Protein AF-A0A7K9UB94-F1 (afdb_monomer_lite)

Secondary structure (DSSP, 8-state):
-HHHHHHTSHHHHTT-TT---------S-PPPEEEEE-TTS-EEEEETTS--HHHHHHHHHHHHHHHHHHHHHHHHH--

Sequence (79 aa):
RKFLGYINHKRIQATNRNCEVMADVRHDGSEPLVDVMFADGDRLIMKGANLTTIEMLMALGSRCNAKELKEEQKSKKKS

Organism: NCBI:txid176938

InterPro domains:
  IPR019716 Large ribosomal subunit protein mL53 [PF10780] (1-41)
  IPR052473 Mitochondrial Large Ribosomal Subunit mL53 [PTHR33618] (1-78)

Structure (mmCIF, N/CA/C/O backbone):
data_AF-A0A7K9UB94-F1
#
_entry.id   AF-A0A7K9UB94-F1
#
loop_
_atom_site.group_PDB
_atom_site.id
_atom_site.type_symbol
_atom_site.label_atom_id
_atom_site.label_alt_id
_atom_site.label_comp_id
_atom_site.label_asym_id
_atom_site.label_entity_id
_atom_site.label_seq_id
_atom_site.pdbx_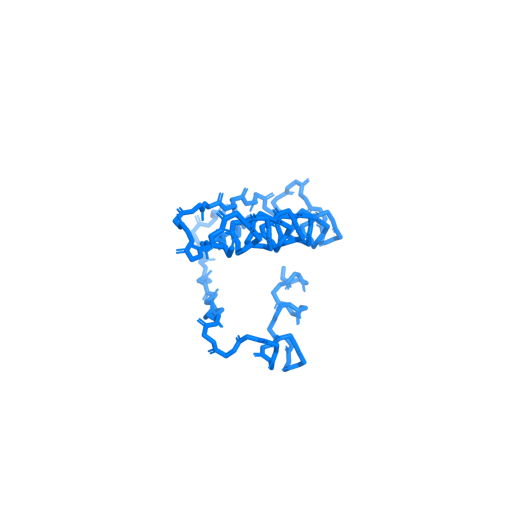PDB_ins_code
_atom_site.Cartn_x
_atom_site.Cartn_y
_atom_site.Cartn_z
_atom_site.occupancy
_atom_site.B_iso_or_equiv
_atom_site.auth_seq_id
_atom_site.auth_comp_id
_atom_site.auth_asym_id
_atom_site.auth_atom_id
_atom_site.pdbx_PDB_model_num
ATOM 1 N N . ARG A 1 1 ? 6.235 -3.617 -7.785 1.00 81.88 1 ARG A N 1
ATOM 2 C CA . ARG A 1 1 ? 5.820 -4.880 -7.109 1.00 81.88 1 ARG A CA 1
ATOM 3 C C . ARG A 1 1 ? 6.170 -4.940 -5.615 1.00 81.88 1 ARG A C 1
ATOM 5 O O . ARG A 1 1 ? 5.379 -5.503 -4.876 1.00 81.88 1 ARG A O 1
ATOM 12 N N . LYS A 1 2 ? 7.292 -4.366 -5.141 1.00 89.50 2 LYS A N 1
ATOM 13 C CA . LYS A 1 2 ? 7.694 -4.414 -3.715 1.00 89.50 2 LYS A CA 1
ATOM 14 C C . LYS A 1 2 ? 6.605 -3.924 -2.742 1.00 89.50 2 LYS A C 1
ATOM 16 O O . LYS A 1 2 ? 6.310 -4.627 -1.789 1.00 89.50 2 LYS A O 1
ATOM 21 N N . PHE A 1 3 ? 5.966 -2.785 -3.030 1.00 90.75 3 PHE A N 1
ATOM 22 C CA . PHE A 1 3 ? 4.869 -2.231 -2.219 1.00 90.75 3 PHE A CA 1
ATOM 23 C C . PHE A 1 3 ? 3.743 -3.241 -1.937 1.00 90.75 3 PHE A C 1
ATOM 25 O O . PHE A 1 3 ? 3.418 -3.483 -0.779 1.00 90.75 3 PHE A O 1
ATOM 32 N N . LEU A 1 4 ? 3.215 -3.894 -2.980 1.00 91.25 4 LEU A N 1
ATOM 33 C CA . LEU A 1 4 ? 2.173 -4.915 -2.836 1.00 91.25 4 LEU A CA 1
ATOM 34 C C . LEU A 1 4 ? 2.626 -6.070 -1.930 1.00 91.25 4 LEU A C 1
ATOM 36 O O . LEU A 1 4 ? 1.840 -6.554 -1.127 1.00 91.25 4 LEU A O 1
ATOM 40 N N . GLY A 1 5 ? 3.896 -6.478 -2.012 1.00 90.62 5 GLY A N 1
ATOM 41 C CA . GLY A 1 5 ? 4.451 -7.522 -1.146 1.00 90.62 5 GLY A CA 1
ATOM 42 C C . GLY A 1 5 ? 4.435 -7.157 0.342 1.00 90.62 5 GLY A C 1
ATOM 43 O O . GLY A 1 5 ? 4.166 -8.021 1.171 1.00 90.62 5 GLY A O 1
ATOM 44 N N . TYR A 1 6 ? 4.666 -5.885 0.681 1.00 90.94 6 TYR A N 1
ATOM 45 C CA . TYR A 1 6 ? 4.552 -5.413 2.062 1.00 90.94 6 TYR A CA 1
ATOM 46 C C . TYR A 1 6 ? 3.095 -5.396 2.525 1.00 90.94 6 TYR A C 1
ATOM 48 O O . TYR A 1 6 ? 2.789 -5.993 3.552 1.00 90.94 6 TYR A O 1
ATOM 56 N N . ILE A 1 7 ? 2.195 -4.768 1.759 1.00 90.31 7 ILE A N 1
ATOM 57 C CA . ILE A 1 7 ? 0.780 -4.613 2.142 1.00 90.31 7 ILE A CA 1
ATOM 58 C C . ILE A 1 7 ? 0.052 -5.960 2.219 1.00 90.31 7 ILE A C 1
ATOM 60 O O . ILE A 1 7 ? -0.758 -6.176 3.116 1.00 90.31 7 ILE A O 1
ATOM 64 N N . ASN A 1 8 ? 0.385 -6.902 1.337 1.00 89.88 8 ASN A N 1
ATOM 65 C CA . ASN A 1 8 ? -0.226 -8.229 1.313 1.00 89.88 8 ASN A CA 1
ATOM 66 C C . ASN A 1 8 ? 0.320 -9.178 2.401 1.00 89.88 8 ASN A C 1
ATOM 68 O O . ASN A 1 8 ? -0.008 -10.363 2.429 1.00 89.88 8 ASN A O 1
ATOM 72 N N . HIS A 1 9 ? 1.185 -8.697 3.297 1.00 92.06 9 HIS A N 1
ATOM 73 C CA . HIS A 1 9 ? 1.731 -9.521 4.363 1.00 92.06 9 HIS A CA 1
ATOM 74 C C . HIS A 1 9 ? 0.654 -9.855 5.408 1.00 92.06 9 HIS A C 1
ATOM 76 O O . HIS A 1 9 ? -0.064 -8.974 5.881 1.00 92.06 9 HIS A O 1
ATOM 82 N N . LYS A 1 10 ? 0.594 -11.119 5.855 1.00 88.75 10 LYS A N 1
ATOM 83 C CA . LYS A 1 10 ? -0.435 -11.616 6.797 1.00 88.75 10 LYS A CA 1
ATOM 84 C C . LYS A 1 10 ? -0.564 -10.775 8.070 1.00 88.75 10 LYS A C 1
ATOM 86 O O . LYS A 1 10 ? -1.661 -10.595 8.578 1.00 88.75 10 LYS A O 1
ATOM 91 N N . ARG A 1 11 ? 0.556 -10.246 8.579 1.00 90.38 11 ARG A N 1
ATOM 92 C CA . ARG A 1 11 ? 0.553 -9.359 9.759 1.00 90.38 11 ARG A CA 1
ATOM 93 C C . ARG A 1 11 ? -0.199 -8.049 9.515 1.00 90.38 11 ARG A C 1
ATOM 95 O O . ARG A 1 11 ? -0.840 -7.577 10.439 1.00 90.38 11 ARG A O 1
ATOM 102 N N . ILE A 1 12 ? -0.125 -7.488 8.307 1.00 88.06 12 ILE A N 1
ATOM 103 C CA . ILE A 1 12 ? -0.829 -6.249 7.951 1.00 88.06 12 ILE A CA 1
ATOM 104 C C . ILE A 1 12 ? -2.309 -6.546 7.723 1.00 88.06 12 ILE A C 1
ATOM 106 O O . ILE A 1 12 ? -3.153 -5.878 8.297 1.00 88.06 12 ILE A O 1
ATOM 110 N N . GLN A 1 13 ? -2.646 -7.607 6.988 1.00 88.44 13 GLN A N 1
ATOM 111 C CA . GLN A 1 13 ? -4.053 -7.998 6.818 1.00 88.44 13 GLN A CA 1
ATOM 112 C C . GLN A 1 13 ? -4.747 -8.335 8.150 1.00 88.44 13 GLN A C 1
ATOM 114 O O . GLN A 1 13 ? -5.945 -8.121 8.311 1.00 88.44 13 GLN A O 1
ATOM 119 N N . ALA A 1 14 ? -3.999 -8.849 9.131 1.00 89.62 14 ALA A N 1
ATOM 120 C CA . ALA A 1 14 ? -4.539 -9.151 10.450 1.00 89.62 14 ALA A CA 1
ATOM 121 C C . ALA A 1 14 ? -4.955 -7.903 11.246 1.00 89.62 14 ALA A C 1
ATOM 123 O O . ALA A 1 14 ? -5.797 -8.039 12.132 1.00 89.62 14 ALA A O 1
ATOM 124 N N . THR A 1 15 ? -4.406 -6.715 10.953 1.00 89.25 15 THR A N 1
ATOM 125 C CA . THR A 1 15 ? -4.787 -5.482 11.665 1.00 89.25 15 THR A CA 1
ATOM 126 C C . THR A 1 15 ? -6.173 -4.995 11.258 1.00 89.25 15 THR A C 1
ATOM 128 O O . THR A 1 15 ? -6.889 -4.437 12.084 1.00 89.25 15 THR A O 1
ATOM 131 N N . ASN A 1 16 ? -6.578 -5.238 10.009 1.00 87.69 16 ASN A N 1
ATOM 132 C CA . ASN A 1 16 ? -7.896 -4.875 9.511 1.00 87.69 16 ASN A CA 1
ATOM 133 C C . ASN A 1 16 ? -8.403 -5.905 8.494 1.00 87.69 16 ASN A C 1
ATOM 135 O O . ASN A 1 16 ? -8.085 -5.833 7.309 1.00 87.69 16 ASN A O 1
ATOM 139 N N . ARG A 1 17 ? -9.258 -6.823 8.957 1.00 87.50 17 ARG A N 1
ATOM 140 C CA . ARG A 1 17 ? -9.869 -7.866 8.114 1.00 87.50 17 ARG A CA 1
ATOM 141 C C . ARG A 1 17 ? -10.910 -7.334 7.128 1.00 87.50 17 ARG A C 1
ATOM 143 O O . ARG A 1 17 ? -11.247 -8.040 6.188 1.00 87.50 17 ARG A O 1
ATOM 150 N N . ASN A 1 18 ? -11.405 -6.116 7.341 1.00 89.62 18 ASN A N 1
ATOM 151 C CA . ASN A 1 18 ? -12.335 -5.459 6.423 1.00 89.62 18 ASN A CA 1
ATOM 152 C C . ASN A 1 18 ? -11.594 -4.732 5.288 1.00 89.62 18 ASN A C 1
ATOM 154 O O . ASN A 1 18 ? -12.232 -4.235 4.366 1.00 89.62 18 ASN A O 1
ATOM 158 N N . CYS A 1 19 ? -10.261 -4.624 5.363 1.00 89.81 19 CYS A N 1
ATOM 159 C CA . CYS A 1 19 ? -9.444 -4.025 4.317 1.00 89.81 19 CYS A CA 1
ATOM 160 C C . CYS A 1 19 ? -9.180 -5.054 3.214 1.00 89.81 19 CYS A C 1
ATOM 162 O O . CYS A 1 19 ? -8.444 -6.021 3.419 1.00 89.81 19 CYS A O 1
ATOM 164 N N . GLU A 1 20 ? -9.769 -4.835 2.043 1.00 91.19 20 GLU A N 1
ATOM 165 C CA . GLU A 1 20 ? -9.537 -5.667 0.869 1.00 91.19 20 GLU A CA 1
ATOM 166 C C . GLU A 1 20 ? -8.332 -5.153 0.070 1.00 91.19 20 GLU A C 1
ATOM 168 O O . GLU A 1 20 ? -8.219 -3.964 -0.231 1.00 91.19 20 GLU A O 1
ATOM 173 N N . VAL A 1 21 ? -7.420 -6.061 -0.285 1.00 91.81 21 VAL A N 1
ATOM 174 C CA . VAL A 1 21 ? -6.232 -5.752 -1.089 1.00 91.81 21 VAL A CA 1
ATOM 175 C C . VAL A 1 21 ? -6.355 -6.470 -2.426 1.00 91.81 21 VAL A C 1
ATOM 177 O O . VAL A 1 21 ? -6.196 -7.687 -2.500 1.00 91.81 21 VAL A O 1
ATOM 180 N N . MET A 1 22 ? -6.606 -5.708 -3.489 1.00 91.31 22 MET A N 1
ATOM 181 C CA . MET A 1 22 ? -6.716 -6.225 -4.854 1.00 91.31 22 MET A CA 1
ATOM 182 C C . MET A 1 22 ? -5.487 -5.848 -5.686 1.00 91.31 22 MET A C 1
ATOM 184 O O . MET A 1 22 ? -4.892 -4.785 -5.501 1.00 91.31 22 MET A O 1
ATOM 188 N N . ALA A 1 23 ? -5.114 -6.715 -6.627 1.00 91.81 23 ALA A N 1
ATOM 189 C CA . ALA A 1 23 ? -4.053 -6.452 -7.590 1.00 91.81 23 ALA A CA 1
ATOM 190 C C . ALA A 1 23 ? -4.562 -6.718 -9.009 1.00 91.81 23 ALA A C 1
ATOM 192 O O . ALA A 1 23 ? -4.855 -7.858 -9.358 1.00 91.81 23 ALA A O 1
ATOM 193 N N . ASP A 1 24 ? -4.633 -5.663 -9.817 1.00 91.75 24 ASP A N 1
ATOM 194 C CA . ASP A 1 24 ? -4.928 -5.743 -11.246 1.00 91.75 24 ASP A CA 1
ATOM 195 C C . ASP A 1 24 ? -3.612 -5.714 -12.040 1.00 91.75 24 ASP A C 1
ATOM 197 O O . ASP A 1 24 ? -2.832 -4.761 -11.946 1.00 91.75 24 ASP A O 1
ATOM 201 N N . VAL A 1 25 ? -3.323 -6.796 -12.769 1.00 90.12 25 VAL A N 1
ATOM 202 C CA . VAL A 1 25 ? -2.074 -6.970 -13.522 1.00 90.12 25 VAL A CA 1
ATOM 203 C C . VAL A 1 25 ? -2.368 -6.832 -15.007 1.00 90.12 25 VAL A C 1
ATOM 205 O O . VAL A 1 25 ? -2.997 -7.700 -15.605 1.00 90.12 25 VAL A O 1
ATOM 208 N N . ARG A 1 26 ? -1.849 -5.761 -15.610 1.00 90.56 26 ARG A N 1
ATOM 209 C CA . ARG A 1 26 ? -2.074 -5.424 -17.018 1.00 90.56 26 ARG A CA 1
ATOM 210 C C . ARG A 1 26 ? -0.794 -5.543 -17.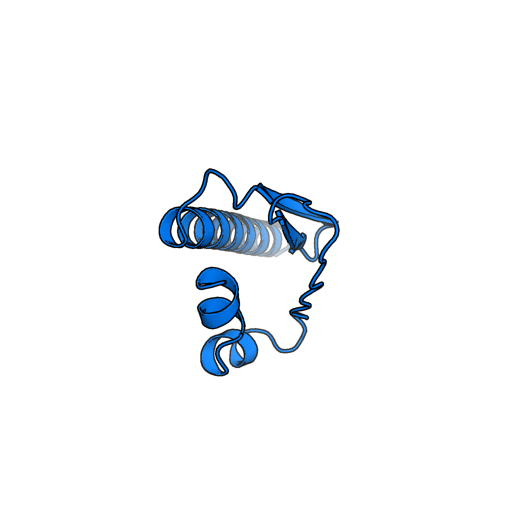851 1.00 90.56 26 ARG A C 1
ATOM 212 O O . ARG A 1 26 ? 0.313 -5.364 -17.343 1.00 90.56 26 ARG A O 1
ATOM 219 N N . HIS A 1 27 ? -0.959 -5.866 -19.136 1.00 90.31 27 HIS A N 1
ATOM 220 C CA . HIS A 1 27 ? 0.099 -5.902 -20.161 1.00 90.31 27 HIS A CA 1
ATOM 221 C C . HIS A 1 27 ? -0.185 -4.889 -21.289 1.00 90.31 27 HIS A C 1
ATOM 223 O O . HIS A 1 27 ? 0.136 -5.105 -22.450 1.00 90.31 27 HIS A O 1
ATOM 229 N N . ASP A 1 28 ? -0.837 -3.781 -20.946 1.00 92.94 28 ASP A N 1
ATOM 230 C CA . ASP A 1 28 ? -1.256 -2.708 -21.858 1.00 92.94 28 ASP A CA 1
ATOM 231 C C . ASP A 1 28 ? -0.238 -1.552 -21.936 1.00 92.94 28 ASP A C 1
ATOM 233 O O . ASP A 1 28 ? -0.496 -0.538 -22.577 1.00 92.94 28 ASP A O 1
ATOM 237 N N . GLY A 1 29 ? 0.913 -1.680 -21.265 1.00 87.50 29 GLY A N 1
ATOM 238 C CA . GLY A 1 29 ? 1.925 -0.623 -21.176 1.00 87.50 29 GLY A CA 1
ATOM 239 C C . GLY A 1 29 ? 1.559 0.524 -20.228 1.00 87.50 29 GLY A C 1
ATOM 240 O O . GLY A 1 29 ? 2.287 1.513 -20.172 1.00 87.50 29 GLY A O 1
ATOM 241 N N . SER A 1 30 ? 0.461 0.408 -19.476 1.00 88.94 30 SER A N 1
ATOM 242 C CA . SER A 1 30 ? 0.069 1.424 -18.500 1.00 88.94 30 SER A CA 1
ATOM 243 C C . SER A 1 30 ? 1.059 1.536 -17.337 1.00 88.94 30 SER A C 1
ATOM 245 O O . SER A 1 30 ? 1.712 0.571 -16.924 1.00 88.94 30 SER A O 1
ATOM 247 N N . GLU A 1 31 ? 1.171 2.746 -16.788 1.00 89.50 31 GLU A N 1
ATOM 248 C CA . GLU A 1 31 ? 1.998 2.993 -15.610 1.00 89.50 31 GLU A CA 1
ATOM 249 C C . GLU A 1 31 ? 1.422 2.297 -14.364 1.00 89.50 31 GLU A C 1
ATOM 251 O O . GLU A 1 31 ? 0.202 2.272 -14.167 1.00 89.50 31 GLU A O 1
ATOM 256 N N . PRO A 1 32 ? 2.281 1.782 -13.463 1.00 91.12 32 PRO A N 1
ATOM 257 C CA . PRO A 1 32 ? 1.822 1.185 -12.220 1.00 91.12 32 PRO A CA 1
ATOM 258 C C . PRO A 1 32 ? 1.163 2.245 -11.334 1.00 91.12 32 PRO A C 1
ATOM 260 O O . PRO A 1 32 ? 1.770 3.263 -10.993 1.00 91.12 32 PRO A O 1
ATOM 263 N N . LEU A 1 33 ? -0.063 1.969 -10.907 1.00 91.62 33 LEU A N 1
ATOM 264 C CA . LEU A 1 33 ? -0.857 2.848 -10.058 1.00 91.62 33 LEU A CA 1
ATOM 265 C C . LEU A 1 33 ? -1.299 2.097 -8.804 1.00 91.62 33 LEU A C 1
ATOM 267 O O . LEU A 1 33 ? -1.629 0.914 -8.858 1.00 91.62 33 LEU A O 1
ATOM 271 N N . VAL A 1 34 ? -1.293 2.794 -7.672 1.00 93.25 34 VAL A N 1
ATOM 272 C CA . VAL A 1 34 ? -1.895 2.324 -6.425 1.00 93.25 34 VAL A CA 1
ATOM 273 C C . VAL A 1 34 ? -3.023 3.273 -6.063 1.00 93.25 34 VAL A C 1
ATOM 275 O O . VAL A 1 34 ? -2.787 4.467 -5.892 1.00 93.25 34 VAL A O 1
ATOM 278 N N . ASP A 1 35 ? -4.231 2.732 -5.955 1.00 94.19 35 ASP A N 1
ATOM 279 C CA . ASP A 1 35 ? -5.423 3.435 -5.484 1.00 94.19 35 ASP A CA 1
ATOM 280 C C . ASP A 1 35 ? -5.817 2.868 -4.116 1.00 94.19 35 ASP A C 1
ATOM 282 O O . ASP A 1 35 ? -5.929 1.652 -3.953 1.00 94.19 35 ASP A O 1
ATOM 286 N N . VAL A 1 36 ? -5.982 3.741 -3.126 1.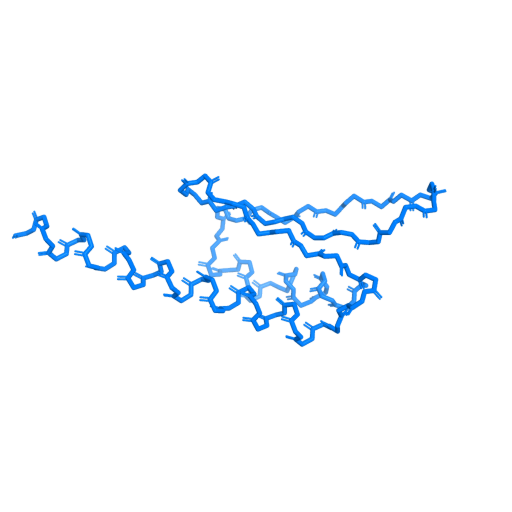00 94.12 36 VAL A N 1
ATOM 287 C CA . VAL A 1 36 ? -6.400 3.389 -1.767 1.00 94.12 36 VAL A CA 1
ATOM 288 C C . VAL A 1 36 ? -7.674 4.149 -1.445 1.00 94.12 36 VAL A C 1
ATOM 290 O O . VAL A 1 36 ? -7.664 5.378 -1.355 1.00 94.12 36 VAL A O 1
ATOM 293 N N . MET A 1 37 ? -8.756 3.410 -1.220 1.00 94.81 37 MET A N 1
ATOM 294 C CA . MET A 1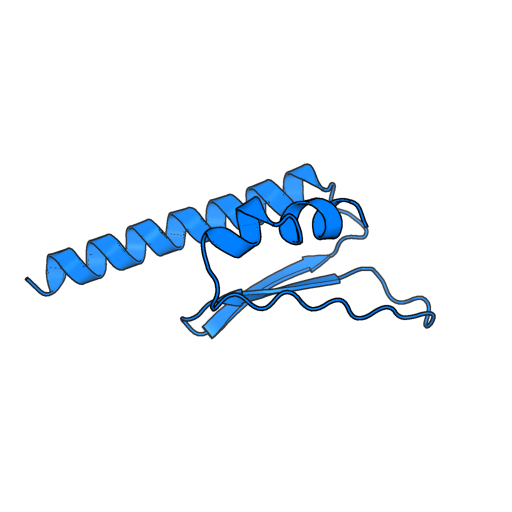 37 ? -10.047 3.952 -0.811 1.00 94.81 37 MET A CA 1
ATOM 295 C C . MET A 1 37 ? -10.224 3.794 0.700 1.00 94.81 37 MET A C 1
ATOM 297 O O . MET A 1 37 ? -10.107 2.694 1.238 1.00 94.81 37 MET A O 1
ATOM 301 N N . PHE A 1 38 ? -10.502 4.898 1.387 1.00 91.94 38 PHE A N 1
ATOM 302 C CA . PHE A 1 38 ? -10.760 4.909 2.824 1.00 91.94 38 PHE A CA 1
ATOM 303 C C . PHE A 1 38 ? -12.260 4.795 3.117 1.00 91.94 38 PHE A C 1
ATOM 305 O O . PHE A 1 38 ? -13.100 5.118 2.279 1.00 91.94 38 PHE A O 1
ATOM 312 N N . ALA A 1 39 ? -12.601 4.372 4.337 1.00 88.94 39 ALA A N 1
ATOM 313 C CA . ALA A 1 39 ? -13.990 4.175 4.761 1.00 88.94 39 ALA A CA 1
ATOM 314 C C . ALA A 1 39 ? -14.832 5.467 4.765 1.00 88.94 39 ALA A C 1
ATOM 316 O O . ALA A 1 39 ? -16.052 5.405 4.669 1.00 88.94 39 ALA A O 1
ATOM 317 N N . ASP A 1 40 ? -14.192 6.636 4.849 1.00 87.25 40 ASP A N 1
ATOM 318 C CA . ASP A 1 40 ? -14.852 7.943 4.765 1.00 87.25 40 ASP A CA 1
ATOM 319 C C . ASP A 1 40 ? -15.061 8.438 3.324 1.00 87.25 40 ASP A C 1
ATOM 321 O O . ASP A 1 40 ? -15.550 9.547 3.123 1.00 87.25 40 ASP A O 1
ATOM 325 N N . GLY A 1 41 ? -14.705 7.624 2.325 1.00 89.00 41 GLY A N 1
ATOM 326 C CA . GLY A 1 41 ? -14.842 7.941 0.904 1.00 89.00 41 GLY A CA 1
ATOM 327 C C . GLY A 1 41 ? -13.652 8.694 0.305 1.00 89.00 41 GLY A C 1
ATOM 328 O O . GLY A 1 41 ? -13.597 8.860 -0.914 1.00 89.00 41 GLY A O 1
ATOM 329 N N . ASP A 1 42 ? -12.673 9.108 1.117 1.00 92.44 42 ASP A N 1
ATOM 330 C CA . ASP A 1 42 ? -11.435 9.690 0.598 1.00 92.44 42 ASP A CA 1
ATOM 331 C C . ASP A 1 42 ? -10.650 8.662 -0.223 1.00 92.44 42 ASP A C 1
ATOM 333 O O . ASP A 1 42 ? -10.634 7.466 0.082 1.00 92.44 42 ASP A O 1
ATOM 337 N N . ARG A 1 43 ? -9.891 9.159 -1.203 1.00 94.56 43 ARG A N 1
ATOM 338 C CA . ARG A 1 43 ? -8.957 8.350 -1.987 1.00 94.56 43 ARG A CA 1
ATOM 339 C C . ARG A 1 43 ? -7.534 8.881 -1.918 1.00 94.56 43 ARG A C 1
ATOM 341 O O . ARG A 1 43 ? -7.308 10.091 -1.905 1.00 94.56 43 ARG A O 1
ATOM 348 N N . LEU A 1 44 ? -6.573 7.965 -1.898 1.00 93.69 44 LEU A N 1
ATOM 349 C CA . LEU A 1 44 ? -5.150 8.237 -2.073 1.00 93.69 44 LEU A CA 1
ATOM 350 C C . LEU A 1 44 ? -4.672 7.502 -3.326 1.00 93.69 44 LEU A C 1
ATOM 352 O O . LEU A 1 44 ? -4.612 6.276 -3.343 1.00 93.69 44 LEU A O 1
ATOM 356 N N . ILE A 1 45 ? -4.306 8.267 -4.354 1.00 94.00 45 ILE A N 1
ATOM 357 C CA . ILE A 1 45 ? -3.785 7.743 -5.619 1.00 94.00 45 ILE A CA 1
ATOM 358 C C . ILE A 1 45 ? -2.284 8.020 -5.684 1.00 94.00 45 ILE A C 1
ATOM 360 O O . ILE A 1 45 ? -1.850 9.167 -5.590 1.00 94.00 45 ILE A O 1
ATOM 364 N N . MET A 1 46 ? -1.489 6.970 -5.871 1.00 93.62 46 MET A N 1
ATOM 365 C CA . MET A 1 46 ? -0.034 7.038 -5.984 1.00 93.62 46 MET A CA 1
ATOM 366 C C . MET A 1 46 ? 0.416 6.471 -7.331 1.00 93.62 46 MET A C 1
ATOM 368 O O . MET A 1 46 ? 0.175 5.302 -7.642 1.00 93.62 46 MET A O 1
ATOM 372 N N . LYS A 1 47 ? 1.105 7.296 -8.126 1.00 91.69 47 LYS A N 1
ATOM 373 C CA . LYS A 1 47 ? 1.708 6.885 -9.400 1.00 91.69 47 LYS A CA 1
ATOM 374 C C . LYS A 1 47 ? 3.072 6.252 -9.133 1.00 91.69 47 LYS A C 1
ATOM 376 O O . LYS A 1 47 ? 4.039 6.945 -8.832 1.00 91.69 47 LYS A O 1
ATOM 381 N N . GLY A 1 48 ? 3.147 4.929 -9.232 1.00 86.81 48 GLY A N 1
ATOM 382 C CA . GLY A 1 48 ? 4.325 4.143 -8.866 1.00 86.81 48 GLY A CA 1
ATOM 383 C C . GLY A 1 48 ? 5.516 4.282 -9.817 1.00 86.81 48 GLY A C 1
ATOM 384 O O . GLY A 1 48 ? 6.584 3.774 -9.494 1.00 86.81 48 GLY A O 1
ATOM 385 N N . ALA A 1 49 ? 5.359 4.942 -10.970 1.00 86.75 49 ALA A N 1
ATOM 386 C CA . ALA A 1 49 ? 6.449 5.162 -11.924 1.00 86.75 49 ALA A CA 1
ATOM 387 C C . ALA A 1 49 ? 7.559 6.070 -11.359 1.00 86.75 49 ALA A C 1
ATOM 389 O O . ALA A 1 49 ? 8.733 5.826 -11.612 1.00 86.75 49 ALA A O 1
ATOM 390 N N . ASN A 1 50 ? 7.188 7.064 -10.543 1.00 85.25 50 ASN A N 1
ATOM 391 C CA . ASN A 1 50 ? 8.103 8.081 -10.006 1.00 85.25 50 ASN A CA 1
ATOM 392 C C . ASN A 1 50 ? 8.257 8.018 -8.480 1.00 85.25 50 ASN A C 1
ATOM 394 O O . ASN A 1 50 ? 8.770 8.956 -7.879 1.00 85.25 50 ASN A O 1
ATOM 398 N N . LEU A 1 51 ? 7.772 6.949 -7.843 1.00 90.62 51 LEU A N 1
ATOM 399 C CA . LEU A 1 51 ? 7.774 6.807 -6.389 1.00 90.62 51 LEU A CA 1
ATOM 400 C C . LEU A 1 51 ? 8.498 5.535 -5.969 1.00 90.62 51 LEU A C 1
ATOM 402 O O . LEU A 1 51 ? 8.267 4.438 -6.486 1.00 90.62 51 LEU A O 1
ATOM 406 N N . THR A 1 52 ? 9.347 5.668 -4.960 1.00 92.19 52 THR A N 1
ATOM 407 C CA . THR A 1 52 ? 9.942 4.533 -4.272 1.00 92.19 52 THR A CA 1
ATOM 408 C C . THR A 1 52 ? 8.910 3.852 -3.376 1.00 92.19 52 THR A C 1
ATOM 410 O O . THR A 1 52 ? 7.923 4.431 -2.923 1.00 92.19 52 THR A O 1
ATOM 413 N N . THR A 1 53 ? 9.161 2.583 -3.052 1.00 90.88 53 THR A N 1
ATOM 414 C CA . THR A 1 53 ? 8.292 1.842 -2.125 1.00 90.88 53 THR A CA 1
ATOM 415 C C . THR A 1 53 ? 8.225 2.496 -0.743 1.00 90.88 53 THR A C 1
ATOM 417 O O . THR A 1 53 ? 7.179 2.438 -0.105 1.00 90.88 53 THR A O 1
ATOM 420 N N . ILE A 1 54 ? 9.310 3.132 -0.294 1.00 93.12 54 ILE A N 1
ATOM 421 C CA . ILE A 1 54 ? 9.364 3.805 1.007 1.00 93.12 54 ILE A CA 1
ATOM 422 C C . ILE A 1 54 ? 8.457 5.035 0.998 1.00 93.12 54 ILE A C 1
ATOM 424 O 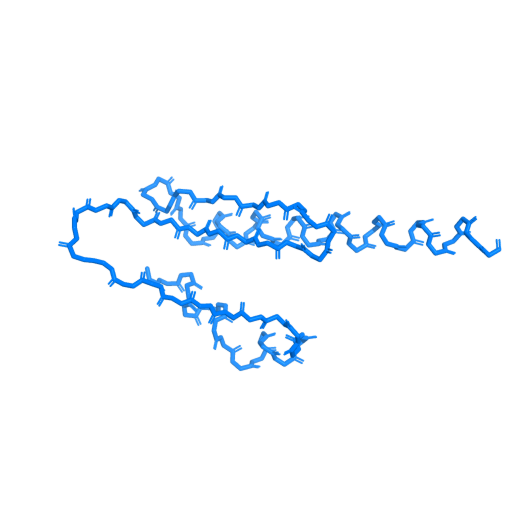O . ILE A 1 54 ? 7.642 5.181 1.902 1.00 93.12 54 ILE A O 1
ATOM 428 N N . GLU A 1 55 ? 8.525 5.872 -0.039 1.00 94.00 55 GLU A N 1
ATOM 429 C CA . GLU A 1 55 ? 7.654 7.049 -0.168 1.00 94.00 55 GLU A CA 1
ATOM 430 C C . GLU A 1 55 ? 6.176 6.662 -0.187 1.00 94.00 55 GLU A C 1
ATOM 432 O O . GLU A 1 55 ? 5.371 7.277 0.508 1.00 94.00 55 GLU A O 1
ATOM 437 N N . MET A 1 56 ? 5.823 5.592 -0.906 1.00 93.56 56 MET A N 1
ATOM 438 C CA . MET A 1 56 ? 4.445 5.095 -0.941 1.00 93.56 56 MET A CA 1
ATOM 439 C C . MET A 1 56 ? 3.966 4.606 0.434 1.00 93.56 56 MET A C 1
ATOM 441 O O . MET A 1 56 ? 2.836 4.881 0.835 1.00 93.56 56 MET A O 1
ATOM 445 N N . LEU A 1 57 ? 4.820 3.891 1.177 1.00 93.56 57 LEU A N 1
ATOM 446 C CA . LEU A 1 57 ? 4.501 3.427 2.531 1.00 93.56 57 LEU A CA 1
ATOM 447 C C . LEU A 1 57 ? 4.380 4.595 3.517 1.00 93.56 57 LEU A C 1
ATOM 449 O O . LEU A 1 57 ? 3.456 4.606 4.328 1.00 93.56 57 LEU A O 1
ATOM 453 N N . MET A 1 58 ? 5.267 5.5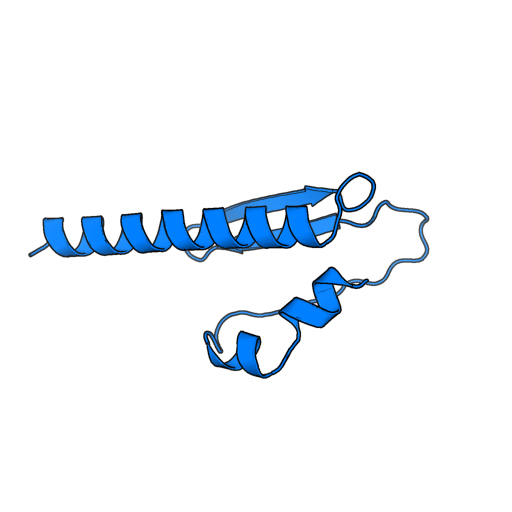89 3.430 1.00 94.38 58 MET A N 1
ATOM 454 C CA . MET A 1 58 ? 5.202 6.792 4.264 1.00 94.38 58 MET A CA 1
ATOM 455 C C . MET A 1 58 ? 3.941 7.610 3.976 1.00 94.38 58 MET A C 1
ATOM 457 O O . MET A 1 58 ? 3.268 8.035 4.914 1.00 94.38 58 MET A O 1
ATOM 461 N N . ALA A 1 59 ? 3.585 7.793 2.702 1.00 93.69 59 ALA A N 1
ATOM 462 C CA . ALA A 1 59 ? 2.368 8.497 2.309 1.00 93.69 59 ALA A CA 1
ATOM 463 C C . ALA A 1 59 ? 1.111 7.792 2.843 1.00 93.69 59 ALA A C 1
ATOM 465 O O . ALA A 1 59 ? 0.234 8.442 3.419 1.00 93.69 59 ALA A O 1
ATOM 466 N N . LEU A 1 60 ? 1.050 6.460 2.721 1.00 92.88 60 LEU A N 1
ATOM 467 C CA . LEU A 1 60 ? -0.047 5.668 3.271 1.00 92.88 60 LEU A CA 1
ATOM 468 C C . LEU A 1 60 ? -0.112 5.777 4.801 1.00 92.88 60 LEU A C 1
ATOM 470 O O . LEU A 1 60 ? -1.171 6.087 5.342 1.00 92.88 60 LEU A O 1
ATOM 474 N N . GLY A 1 61 ? 1.013 5.584 5.495 1.00 93.25 61 GLY A N 1
ATOM 475 C CA . GLY A 1 61 ? 1.081 5.668 6.956 1.00 93.25 61 GLY A CA 1
ATOM 476 C C . GLY A 1 61 ? 0.682 7.045 7.490 1.00 93.25 61 GLY A C 1
ATOM 477 O O . GLY A 1 61 ? -0.128 7.143 8.408 1.00 93.25 61 GLY A O 1
ATOM 478 N N . SER A 1 62 ? 1.167 8.120 6.861 1.00 93.88 62 SER A N 1
ATOM 479 C CA . SER A 1 62 ? 0.781 9.494 7.201 1.00 93.88 62 SER A CA 1
ATOM 480 C C . SER A 1 62 ? -0.730 9.709 7.064 1.00 93.88 62 SER A C 1
ATOM 482 O O . SER A 1 62 ? -1.358 10.289 7.954 1.00 93.88 62 SER A O 1
ATOM 484 N N . ARG A 1 63 ? -1.342 9.193 5.986 1.00 92.69 63 ARG A N 1
ATOM 485 C CA . ARG A 1 63 ? -2.787 9.323 5.762 1.00 92.69 63 ARG A CA 1
ATOM 486 C C . ARG A 1 63 ? -3.606 8.505 6.762 1.00 92.69 63 ARG A C 1
ATOM 488 O O . ARG A 1 63 ? -4.631 9.008 7.219 1.00 92.69 63 ARG A O 1
ATOM 495 N N . CYS A 1 64 ? -3.155 7.304 7.123 1.00 91.44 64 CYS A N 1
ATOM 496 C CA . CYS A 1 64 ? -3.781 6.489 8.167 1.00 91.44 64 CYS A CA 1
ATOM 497 C C . CYS A 1 64 ? -3.753 7.204 9.525 1.00 91.44 64 CYS A C 1
ATOM 499 O O . CYS A 1 64 ? -4.813 7.417 10.110 1.00 91.44 64 CYS A O 1
ATOM 501 N N . ASN A 1 65 ? -2.584 7.678 9.966 1.00 91.50 65 ASN A N 1
ATOM 502 C CA . ASN A 1 65 ? -2.436 8.374 11.251 1.00 91.50 65 ASN A CA 1
ATOM 503 C C . ASN A 1 65 ? -3.293 9.647 11.311 1.00 91.50 65 ASN A C 1
ATOM 505 O O . ASN A 1 65 ? -3.967 9.919 12.301 1.00 91.50 65 ASN A O 1
ATOM 509 N N . ALA A 1 66 ? -3.316 10.430 10.228 1.00 90.56 66 ALA A N 1
ATOM 510 C CA . ALA A 1 66 ? -4.142 11.631 10.157 1.00 90.56 66 ALA A CA 1
ATOM 511 C C . ALA A 1 66 ? -5.648 11.326 10.254 1.00 90.56 66 ALA A C 1
ATOM 513 O O . ALA A 1 66 ? -6.411 12.176 10.715 1.00 90.56 66 ALA A O 1
ATOM 514 N N . LYS A 1 67 ? -6.093 10.146 9.805 1.00 87.62 67 LYS A N 1
ATOM 515 C CA . LYS A 1 67 ? -7.494 9.712 9.911 1.00 87.62 67 LYS A CA 1
ATOM 516 C C . LYS A 1 67 ? -7.823 9.167 11.295 1.00 87.62 67 LYS A C 1
ATOM 518 O O . LYS A 1 67 ? -8.871 9.525 11.818 1.00 87.62 67 LYS A O 1
ATOM 523 N N . GLU A 1 68 ? -6.920 8.408 11.908 1.00 87.12 68 GLU A N 1
ATOM 524 C CA . GLU A 1 68 ? -7.062 7.936 13.291 1.00 87.12 68 GLU A CA 1
ATOM 525 C C . GLU A 1 68 ? -7.237 9.113 14.265 1.00 87.12 68 GLU A C 1
ATOM 527 O O . GLU A 1 68 ? -8.228 9.181 14.988 1.00 87.12 68 GLU A O 1
ATOM 532 N N . LEU A 1 69 ? -6.381 10.137 14.165 1.00 85.25 69 LEU A N 1
ATOM 533 C CA . LEU A 1 69 ? -6.499 11.353 14.981 1.00 85.25 69 LEU A CA 1
ATOM 534 C C . LEU A 1 69 ? -7.834 12.091 14.769 1.00 85.25 69 LEU A C 1
ATOM 536 O O . LEU A 1 69 ? -8.399 12.662 15.705 1.00 85.25 69 LEU A O 1
ATOM 540 N N . LYS A 1 70 ? -8.357 12.104 13.535 1.00 81.56 70 LYS A N 1
ATOM 541 C CA . LYS A 1 70 ? -9.656 12.725 13.219 1.00 81.56 70 LYS A CA 1
ATOM 542 C C . LYS A 1 70 ? -10.828 11.937 13.804 1.00 81.56 70 LYS A C 1
ATOM 544 O O . LYS A 1 70 ? -11.790 12.552 14.268 1.00 81.56 70 LYS A O 1
ATOM 549 N N . GLU A 1 71 ? -10.760 10.609 13.776 1.00 80.00 71 GLU A N 1
ATOM 550 C CA . GLU A 1 71 ? -11.745 9.714 14.393 1.00 80.00 71 GLU A CA 1
ATOM 551 C C . GLU A 1 71 ? -11.776 9.914 15.916 1.00 80.00 71 GLU A C 1
ATOM 553 O O . GLU A 1 71 ? -12.840 10.166 16.484 1.00 80.00 71 GLU A O 1
ATOM 558 N N . GLU A 1 72 ? -10.613 9.934 16.575 1.00 75.81 72 GLU A N 1
ATOM 559 C CA . GLU A 1 72 ? -10.511 10.164 18.022 1.00 75.81 72 GLU A CA 1
ATOM 560 C C . GLU A 1 72 ? -11.078 11.527 18.449 1.00 75.81 72 GLU A C 1
ATOM 562 O O . GLU A 1 72 ? -11.779 11.638 19.459 1.00 75.81 72 GLU A O 1
ATOM 567 N N . GLN A 1 73 ? -10.815 12.585 17.675 1.00 71.88 73 GLN A N 1
ATOM 568 C CA . GLN A 1 73 ? -11.361 13.919 17.944 1.00 71.88 73 GLN A CA 1
ATOM 569 C C . GLN A 1 73 ? -12.882 13.991 17.749 1.00 71.88 73 GLN A C 1
ATOM 571 O O . GLN A 1 73 ? -13.558 14.706 18.494 1.00 71.88 73 GLN A O 1
ATOM 576 N N . LYS A 1 74 ? -13.441 13.261 16.773 1.00 70.75 74 LYS A N 1
ATOM 577 C CA . LYS A 1 74 ? -14.899 13.156 16.591 1.00 70.75 74 LYS A CA 1
ATOM 578 C C . LYS A 1 74 ? -15.556 12.414 17.751 1.00 70.75 74 LYS A C 1
ATOM 580 O O . LYS A 1 74 ? -16.613 12.849 18.201 1.00 70.75 74 LYS A O 1
ATOM 585 N N . SER A 1 75 ? -14.933 11.350 18.252 1.00 68.69 75 SER A N 1
ATOM 586 C CA . SER A 1 75 ? -15.440 10.590 19.399 1.00 68.69 75 SER A CA 1
ATOM 587 C C . SER A 1 75 ? -15.422 11.416 20.689 1.00 68.69 75 SER A C 1
ATOM 589 O O . SER A 1 75 ? -16.400 11.402 21.427 1.00 68.69 75 SER A O 1
ATOM 591 N N . LYS A 1 76 ? -14.380 12.232 20.916 1.00 64.88 76 LYS A N 1
ATOM 592 C CA . LYS A 1 76 ? -14.298 13.139 22.080 1.00 64.88 76 LYS A CA 1
ATOM 593 C C . LYS A 1 76 ? -15.297 14.301 22.045 1.00 64.88 76 LYS A C 1
ATOM 595 O O . LYS A 1 76 ? -15.704 14.764 23.098 1.00 64.88 76 LYS A O 1
ATOM 600 N N . LYS A 1 77 ? -15.695 14.784 20.862 1.00 60.84 77 LYS A N 1
ATOM 601 C CA . LYS A 1 77 ? -16.704 15.859 20.715 1.00 60.84 77 LYS A CA 1
ATOM 602 C C . LYS A 1 77 ? -18.153 15.375 20.817 1.00 60.84 77 LYS A C 1
ATOM 604 O O . LYS A 1 77 ? -19.052 16.205 20.897 1.00 60.84 77 LYS A O 1
ATOM 609 N N . LYS A 1 78 ? -18.383 14.063 20.734 1.00 56.50 78 LYS A N 1
ATOM 610 C CA . LYS A 1 78 ? -19.712 13.442 20.841 1.00 56.50 78 LYS A CA 1
ATOM 611 C C . LYS A 1 78 ? -20.023 12.917 22.248 1.00 56.50 78 LYS A C 1
ATOM 613 O O . LYS A 1 78 ? -21.120 12.395 22.434 1.00 56.50 78 LYS A O 1
ATOM 618 N N . SER A 1 79 ? -19.075 13.016 23.183 1.00 50.09 79 SER A N 1
ATOM 619 C CA . SER A 1 79 ? -19.217 12.572 24.573 1.00 50.09 79 SER A CA 1
ATOM 620 C C . SER A 1 79 ? -19.456 13.729 25.530 1.00 50.09 79 SER A C 1
ATOM 622 O O . SER A 1 79 ? -19.087 14.872 25.183 1.00 50.09 79 SER A O 1
#

pLDDT: mean 87.88, std 8.61, range [50.09, 94.81]

Foldseek 3Di:
DVLLVVCVDPVNCVVPVPDDDDDDDDPPPDFDKDWDADPVRDIDIDGPPPDDSVRVVVVVVVVVVVVVVVVVVVVVVVD

Radius of gyration: 14.69 Å; chains: 1; bounding box: 30×28×46 Å